Protein AF-A0A2A2D8A6-F1 (afdb_monomer)

Radius of gyration: 18.26 Å; Cα contacts (8 Å, |Δi|>4): 72; chains: 1; bounding box: 50×30×42 Å

Solvent-accessible surface area (backbone atoms only — not comparable to full-atom values): 4746 Å² total; per-residue (Å²): 133,83,79,76,57,75,51,82,46,82,47,85,56,90,45,66,32,58,73,46,49,49,54,45,48,39,68,73,69,43,40,68,80,73,40,59,68,75,53,38,52,52,51,46,60,52,45,45,51,52,36,49,71,77,46,80,62,70,68,58,90,51,82,42,83,43,80,50,82,64,82,84,84,86,125

Structure (mmCIF, N/CA/C/O backbone):
data_AF-A0A2A2D8A6-F1
#
_entry.id   AF-A0A2A2D8A6-F1
#
loop_
_atom_site.group_PDB
_atom_site.id
_atom_site.type_symbol
_atom_site.label_atom_id
_atom_site.label_alt_id
_atom_site.label_comp_id
_atom_site.label_asym_id
_atom_site.label_entity_id
_atom_site.label_seq_id
_atom_site.pdbx_PDB_ins_code
_atom_site.Cartn_x
_atom_site.Cartn_y
_atom_site.Cartn_z
_atom_site.occupancy
_atom_site.B_iso_or_equiv
_atom_site.auth_seq_id
_atom_site.auth_comp_id
_atom_site.auth_asym_id
_atom_site.auth_atom_id
_atom_site.pdbx_PDB_model_num
ATOM 1 N N . MET A 1 1 ? 26.598 15.593 -25.194 1.00 40.72 1 MET A N 1
ATOM 2 C CA . MET A 1 1 ? 25.510 15.407 -24.215 1.00 40.72 1 MET A CA 1
ATOM 3 C C . MET A 1 1 ? 24.607 14.332 -24.796 1.00 40.72 1 MET A C 1
ATOM 5 O O . MET A 1 1 ? 23.950 14.602 -25.793 1.00 40.72 1 MET A O 1
ATOM 9 N N . ALA A 1 2 ? 24.735 13.086 -24.333 1.00 47.94 2 ALA A N 1
ATOM 10 C CA . ALA A 1 2 ? 23.910 11.992 -24.839 1.00 47.94 2 ALA A CA 1
ATOM 11 C C . ALA A 1 2 ? 22.466 12.244 -24.394 1.00 47.94 2 ALA A C 1
ATOM 13 O O . ALA A 1 2 ? 22.244 12.596 -23.239 1.00 47.94 2 ALA A O 1
ATOM 14 N N . ALA A 1 3 ? 21.517 12.159 -25.322 1.00 47.31 3 ALA A N 1
ATOM 15 C CA . ALA A 1 3 ? 20.107 12.303 -25.002 1.00 47.31 3 ALA A CA 1
ATOM 16 C C . ALA A 1 3 ? 19.674 11.111 -24.138 1.00 47.31 3 ALA A C 1
ATOM 18 O O . ALA A 1 3 ? 19.797 9.970 -24.588 1.00 47.31 3 ALA A O 1
ATOM 19 N N . ASP A 1 4 ? 19.182 11.377 -22.927 1.00 55.22 4 ASP A N 1
ATOM 20 C CA . ASP A 1 4 ? 18.445 10.386 -22.146 1.00 55.22 4 ASP A CA 1
ATOM 21 C C . ASP A 1 4 ? 17.221 9.961 -22.967 1.00 55.22 4 ASP A C 1
ATOM 23 O O . ASP A 1 4 ? 16.382 10.784 -23.337 1.00 55.22 4 ASP A O 1
ATOM 27 N N . GLN A 1 5 ? 17.155 8.679 -23.317 1.00 55.50 5 GLN A N 1
ATOM 28 C CA . GLN A 1 5 ? 15.981 8.086 -23.950 1.00 55.50 5 GLN A CA 1
ATOM 29 C C . GLN A 1 5 ? 15.064 7.615 -22.818 1.00 55.50 5 GLN A C 1
ATOM 31 O O . GLN A 1 5 ? 15.475 6.798 -21.993 1.00 55.50 5 GLN A O 1
ATOM 36 N N . ALA A 1 6 ? 13.845 8.149 -22.757 1.00 52.88 6 ALA A N 1
ATOM 37 C CA . ALA A 1 6 ? 12.796 7.588 -21.918 1.00 52.88 6 ALA A CA 1
ATOM 38 C C . ALA A 1 6 ? 12.115 6.462 -22.705 1.00 52.88 6 ALA A C 1
ATOM 40 O O . ALA A 1 6 ? 11.553 6.711 -23.771 1.00 52.88 6 ALA A O 1
ATOM 41 N N . GLU A 1 7 ? 12.180 5.238 -22.189 1.00 61.28 7 GLU A N 1
ATOM 42 C CA . GLU A 1 7 ? 11.438 4.094 -22.724 1.00 61.28 7 GLU A CA 1
ATOM 43 C C . GLU A 1 7 ? 10.228 3.814 -21.816 1.00 61.28 7 GLU A C 1
ATOM 45 O O . GLU A 1 7 ? 10.341 3.818 -20.584 1.00 61.28 7 GLU A O 1
ATOM 50 N N . GLU A 1 8 ? 9.056 3.621 -22.426 1.00 59.78 8 GLU A N 1
ATOM 51 C CA . GLU A 1 8 ? 7.827 3.198 -21.748 1.00 59.78 8 GLU A CA 1
ATOM 52 C C . GLU A 1 8 ? 7.763 1.670 -21.744 1.00 59.78 8 GLU A C 1
ATOM 54 O O . GLU A 1 8 ? 7.918 1.027 -22.783 1.00 59.78 8 GLU A O 1
ATOM 59 N N . PHE A 1 9 ? 7.538 1.092 -20.566 1.00 59.44 9 PHE A N 1
ATOM 60 C CA . PHE A 1 9 ? 7.389 -0.346 -20.396 1.00 59.44 9 PHE A CA 1
ATOM 61 C C . PHE A 1 9 ? 6.029 -0.632 -19.767 1.00 59.44 9 PHE A C 1
ATOM 63 O O . PHE A 1 9 ? 5.839 -0.437 -18.564 1.00 59.44 9 PHE A O 1
ATOM 70 N N . ASP A 1 10 ? 5.105 -1.142 -20.576 1.00 58.88 10 ASP A N 1
ATOM 71 C CA . ASP A 1 10 ? 3.875 -1.743 -20.076 1.00 58.88 10 ASP A CA 1
ATOM 72 C C . ASP A 1 10 ? 4.154 -3.214 -19.756 1.00 58.88 10 ASP A C 1
ATOM 74 O O . ASP A 1 10 ? 4.509 -4.011 -20.631 1.00 58.88 10 ASP A O 1
ATOM 78 N N . ARG A 1 11 ? 4.038 -3.580 -18.476 1.00 59.03 11 ARG A N 1
ATOM 79 C CA . ARG A 1 11 ? 4.171 -4.969 -18.028 1.00 59.03 11 ARG A CA 1
ATOM 80 C C . ARG A 1 11 ? 2.964 -5.355 -17.191 1.00 59.03 11 ARG A C 1
ATOM 82 O O . ARG A 1 11 ? 2.687 -4.751 -16.157 1.00 59.03 11 ARG A O 1
ATOM 89 N N . GLU A 1 12 ? 2.301 -6.425 -17.607 1.00 57.25 12 GLU A N 1
ATOM 90 C CA . GLU A 1 12 ? 1.355 -7.132 -16.755 1.00 57.25 12 GLU A CA 1
ATOM 91 C C . GLU A 1 12 ? 2.143 -7.982 -15.754 1.00 57.25 12 GLU A C 1
ATOM 93 O O . GLU A 1 12 ? 3.009 -8.775 -16.130 1.00 57.25 12 GLU A O 1
ATOM 98 N N . VAL A 1 13 ? 1.892 -7.764 -14.464 1.00 63.66 13 VAL A N 1
ATOM 99 C CA . VAL A 1 13 ? 2.460 -8.572 -13.384 1.00 63.66 13 VAL A CA 1
ATOM 100 C C . VAL A 1 13 ? 1.301 -9.256 -12.682 1.00 63.66 13 VAL A C 1
ATOM 102 O O . VAL A 1 13 ? 0.471 -8.594 -12.061 1.00 63.66 13 VAL A O 1
ATOM 105 N N . GLU A 1 14 ? 1.253 -10.577 -12.792 1.00 61.72 14 GLU A N 1
ATOM 106 C CA . GLU A 1 14 ? 0.289 -11.410 -12.083 1.00 61.72 14 GLU A CA 1
ATOM 107 C C . GLU A 1 14 ? 0.673 -11.480 -10.602 1.00 61.72 14 GLU A C 1
ATOM 109 O O . GLU A 1 14 ? 1.807 -11.830 -10.263 1.00 61.72 14 GLU A O 1
ATOM 114 N N . GLN A 1 15 ? -0.245 -11.088 -9.718 1.00 61.56 15 GLN A N 1
ATOM 115 C CA . GLN A 1 15 ? -0.051 -11.161 -8.272 1.00 61.56 15 GLN A CA 1
ATOM 116 C C . GLN A 1 15 ? -1.306 -11.693 -7.586 1.00 61.56 15 GLN A C 1
ATOM 118 O O . GLN A 1 15 ? -2.423 -11.453 -8.043 1.00 61.56 15 GLN A O 1
ATOM 123 N N . ASP A 1 16 ? -1.094 -12.374 -6.461 1.00 65.62 16 ASP A N 1
ATOM 124 C CA . ASP A 1 16 ? -2.145 -12.805 -5.538 1.00 65.62 16 ASP A CA 1
ATOM 125 C C . ASP A 1 16 ? -2.725 -11.567 -4.831 1.00 65.62 16 ASP A C 1
ATOM 127 O O . ASP A 1 16 ? -2.171 -11.030 -3.860 1.00 65.62 16 ASP A O 1
ATOM 131 N N . LEU A 1 17 ? -3.765 -11.002 -5.447 1.00 67.44 17 LEU A N 1
ATOM 132 C CA . LEU A 1 17 ? -4.113 -9.599 -5.255 1.00 67.44 17 LEU A CA 1
ATOM 133 C C . LEU A 1 17 ? -4.834 -9.239 -3.962 1.00 67.44 17 LEU A C 1
ATOM 135 O O . LEU A 1 17 ? -4.582 -8.132 -3.476 1.00 67.44 17 LEU A O 1
ATOM 139 N N . PRO A 1 18 ? -5.704 -10.091 -3.387 1.00 68.62 18 PRO A N 1
ATOM 140 C CA . PRO A 1 18 ? -6.442 -9.710 -2.192 1.00 68.62 18 PRO A CA 1
ATOM 141 C C . PRO A 1 18 ? -5.510 -9.323 -1.035 1.00 68.62 18 PRO A C 1
ATOM 143 O O . PRO A 1 18 ? -5.626 -8.240 -0.462 1.00 68.62 18 PRO A O 1
ATOM 146 N N . ALA A 1 19 ? -4.499 -10.153 -0.768 1.00 68.50 19 ALA A N 1
ATOM 147 C CA . ALA A 1 19 ? -3.525 -9.903 0.291 1.00 68.50 19 ALA A CA 1
ATOM 148 C C . ALA A 1 19 ? -2.449 -8.867 -0.095 1.00 68.50 19 ALA A C 1
ATOM 150 O O . ALA A 1 19 ? -1.837 -8.247 0.782 1.00 68.50 19 ALA A O 1
ATOM 151 N N . ALA A 1 20 ? -2.165 -8.679 -1.388 1.00 72.88 20 ALA A N 1
ATOM 152 C CA . ALA A 1 20 ? -1.226 -7.657 -1.855 1.00 72.88 20 ALA A CA 1
ATOM 153 C C . ALA A 1 20 ? -1.822 -6.242 -1.751 1.00 72.88 20 ALA A C 1
ATOM 155 O O . ALA A 1 20 ? -1.138 -5.314 -1.309 1.00 72.88 20 ALA A O 1
ATOM 156 N N . LEU A 1 21 ? -3.112 -6.085 -2.061 1.00 76.56 21 LEU A N 1
ATOM 157 C CA . LEU A 1 21 ? -3.808 -4.800 -2.062 1.00 76.56 21 LEU A CA 1
ATOM 158 C C . LEU A 1 21 ? -3.826 -4.142 -0.677 1.00 76.56 21 LEU A C 1
ATOM 160 O O . LEU A 1 21 ? -3.543 -2.950 -0.556 1.00 76.56 21 LEU A O 1
ATOM 164 N N . VAL A 1 22 ? -4.083 -4.913 0.382 1.00 80.88 22 VAL A N 1
ATOM 165 C CA . VAL A 1 22 ? -4.105 -4.389 1.760 1.00 80.88 22 VAL A CA 1
ATOM 166 C C . VAL A 1 22 ? -2.733 -3.875 2.185 1.00 80.88 22 VAL A C 1
ATOM 168 O O . VAL A 1 22 ? -2.615 -2.793 2.769 1.00 80.88 22 VAL A O 1
ATOM 171 N N . ARG A 1 23 ? -1.666 -4.596 1.820 1.00 79.06 23 ARG A N 1
ATOM 172 C CA . ARG A 1 23 ? -0.287 -4.157 2.076 1.00 79.06 23 ARG A CA 1
ATOM 173 C C . ARG A 1 23 ? 0.050 -2.884 1.312 1.00 79.06 23 ARG A C 1
ATOM 175 O O . ARG A 1 23 ? 0.682 -1.996 1.883 1.00 79.06 23 ARG A O 1
ATOM 182 N N . TRP A 1 24 ? -0.373 -2.780 0.054 1.00 79.56 24 TRP A N 1
ATOM 183 C CA . TRP A 1 24 ? -0.141 -1.585 -0.749 1.00 79.56 24 TRP A CA 1
ATOM 184 C C . TRP A 1 24 ? -0.850 -0.382 -0.167 1.00 79.56 24 TRP A C 1
ATOM 186 O O . TRP A 1 24 ? -0.175 0.592 0.131 1.00 79.56 24 TRP A O 1
ATOM 196 N N . VAL A 1 25 ? -2.157 -0.459 0.086 1.00 82.88 25 VAL A N 1
ATOM 197 C CA . VAL A 1 25 ? -2.914 0.661 0.664 1.00 82.88 25 VAL A CA 1
ATOM 198 C C . VAL A 1 25 ? -2.300 1.102 1.994 1.00 82.88 25 VAL A C 1
ATOM 200 O O . VAL A 1 25 ? -2.113 2.298 2.216 1.00 82.88 25 VAL A O 1
ATOM 203 N N . ARG A 1 26 ? -1.888 0.159 2.851 1.00 83.62 26 ARG A N 1
ATOM 204 C CA . ARG A 1 26 ? -1.179 0.486 4.095 1.00 83.62 26 ARG A CA 1
ATOM 205 C C . ARG A 1 26 ? 0.104 1.294 3.850 1.00 83.62 26 ARG A C 1
ATOM 207 O O . ARG A 1 26 ? 0.368 2.239 4.596 1.00 83.62 26 ARG A O 1
ATOM 214 N N . ALA A 1 27 ? 0.901 0.907 2.854 1.00 80.19 27 ALA A N 1
ATOM 215 C CA . ALA A 1 27 ? 2.194 1.517 2.549 1.00 80.19 27 ALA A CA 1
ATOM 216 C C . ALA A 1 27 ? 2.082 2.835 1.762 1.00 80.19 27 ALA A C 1
ATOM 218 O O . ALA A 1 27 ? 2.848 3.760 2.017 1.00 80.19 27 ALA A O 1
ATOM 219 N N . SER A 1 28 ? 1.143 2.937 0.820 1.00 76.94 28 SER A N 1
ATOM 220 C CA . SER A 1 28 ? 1.063 4.037 -0.146 1.00 76.94 28 SER A CA 1
ATOM 221 C C . SER A 1 28 ? 0.042 5.114 0.220 1.00 76.94 28 SER A C 1
ATOM 223 O O . SER A 1 28 ? 0.243 6.269 -0.146 1.00 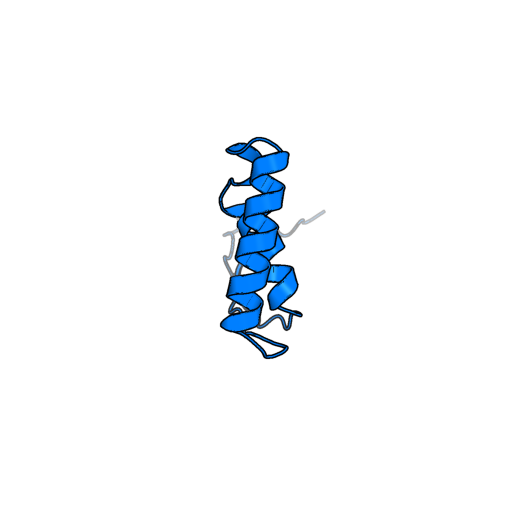76.94 28 SER A O 1
ATOM 225 N N . ALA A 1 29 ? -1.008 4.794 0.986 1.00 81.81 29 ALA A N 1
ATOM 226 C CA . ALA A 1 29 ? -2.016 5.773 1.410 1.00 81.81 29 ALA A CA 1
ATOM 227 C C . ALA A 1 29 ? -1.673 6.471 2.742 1.00 81.81 29 ALA A C 1
ATOM 229 O O . ALA A 1 29 ? -2.512 7.150 3.328 1.00 81.81 29 ALA A O 1
ATOM 230 N N . GLY A 1 30 ? -0.453 6.285 3.259 1.00 80.19 30 GLY A N 1
ATOM 231 C CA . GLY A 1 30 ? -0.001 6.930 4.494 1.00 80.19 30 GLY A CA 1
ATOM 232 C C . GLY A 1 30 ? -0.710 6.442 5.762 1.00 80.19 30 GLY A C 1
ATOM 233 O O . GLY A 1 30 ? -0.591 7.084 6.803 1.00 80.19 30 GLY A O 1
ATOM 234 N N . VAL A 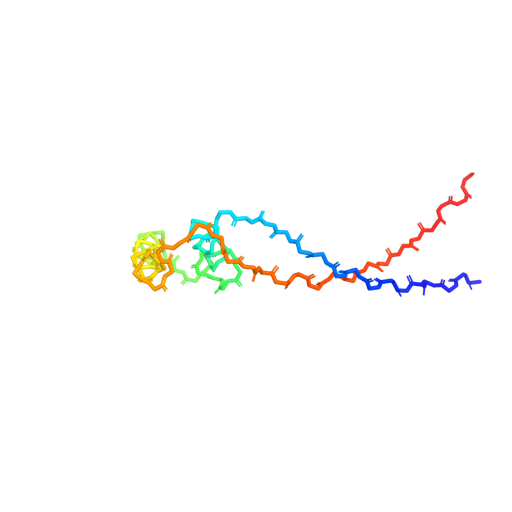1 31 ? -1.416 5.306 5.716 1.00 84.31 31 VAL A N 1
ATOM 235 C CA . VAL A 1 31 ? -2.158 4.736 6.859 1.00 84.31 31 VAL A CA 1
ATOM 236 C C . VAL A 1 31 ? -1.223 4.476 8.037 1.00 84.31 31 VAL A C 1
ATOM 238 O O . VAL A 1 31 ? -1.491 4.925 9.148 1.00 84.31 31 VAL A O 1
ATOM 241 N N . GLY A 1 32 ? -0.090 3.812 7.782 1.00 82.25 32 GLY A N 1
ATOM 242 C CA . GLY A 1 32 ? 0.916 3.534 8.813 1.00 82.25 32 GLY A CA 1
ATOM 243 C C . GLY A 1 32 ? 1.617 4.783 9.359 1.00 82.25 32 GLY A C 1
ATOM 244 O O . GLY A 1 32 ? 2.166 4.735 10.450 1.00 82.25 32 GLY A O 1
ATOM 245 N N . ALA A 1 33 ? 1.591 5.894 8.619 1.00 85.81 33 ALA A N 1
ATOM 246 C CA . ALA A 1 33 ? 2.168 7.166 9.047 1.00 85.81 33 ALA A CA 1
ATOM 247 C C . ALA A 1 33 ? 1.155 8.072 9.775 1.00 85.81 33 ALA A C 1
ATOM 249 O O . ALA A 1 33 ? 1.562 9.000 10.468 1.00 85.81 33 ALA A O 1
ATOM 250 N N . SER A 1 34 ? -0.149 7.821 9.610 1.00 89.94 34 SER A N 1
ATOM 251 C CA . SER A 1 34 ? -1.226 8.720 10.060 1.00 89.94 34 SER A CA 1
ATOM 252 C C . SER A 1 34 ? -2.027 8.178 11.242 1.00 89.94 34 SER A C 1
ATOM 254 O O . SER A 1 34 ? -2.722 8.941 11.912 1.00 89.94 34 SER A O 1
ATOM 256 N N . LEU A 1 35 ? -1.968 6.868 11.494 1.00 89.50 35 LEU A N 1
ATOM 257 C CA . LEU A 1 35 ? -2.741 6.204 12.538 1.00 89.50 35 LEU A CA 1
ATOM 258 C C . LEU A 1 35 ? -1.823 5.553 13.585 1.00 89.50 35 LEU A C 1
ATOM 260 O O . LEU A 1 35 ? -0.773 5.025 13.230 1.00 89.50 35 LEU A O 1
ATOM 264 N N . PRO A 1 36 ? -2.236 5.511 14.866 1.00 92.56 36 PRO A N 1
ATOM 265 C CA . PRO A 1 36 ? -1.591 4.665 15.868 1.00 92.56 36 PRO A CA 1
ATOM 266 C C . PRO A 1 36 ? -1.674 3.180 15.490 1.00 92.56 36 PRO A C 1
ATOM 268 O O . PRO A 1 36 ? -2.658 2.759 14.881 1.00 92.56 36 PRO A O 1
ATOM 271 N N . ASP A 1 37 ? -0.724 2.360 15.944 1.00 89.69 37 ASP A N 1
ATOM 272 C CA . ASP A 1 37 ? -0.608 0.937 15.568 1.00 89.69 37 ASP A CA 1
ATOM 273 C C . ASP A 1 37 ? -1.915 0.139 15.707 1.00 89.69 37 ASP A C 1
ATOM 275 O O . ASP A 1 37 ? -2.306 -0.602 14.805 1.00 89.69 37 ASP A O 1
ATOM 279 N N . GLY A 1 38 ? -2.654 0.332 16.804 1.00 92.50 38 GLY A N 1
ATOM 280 C CA . GLY A 1 38 ? -3.935 -0.353 17.013 1.00 92.50 38 GLY A CA 1
ATOM 281 C C . GLY A 1 38 ? -5.032 0.062 16.022 1.00 92.50 38 GLY A C 1
ATOM 282 O O . GLY A 1 38 ? -5.924 -0.725 15.716 1.00 92.50 38 GLY A O 1
ATOM 283 N N . ALA A 1 39 ? -4.980 1.291 15.507 1.00 92.62 39 ALA A N 1
ATOM 284 C CA . ALA A 1 39 ? -5.880 1.762 14.458 1.00 92.62 39 ALA A CA 1
ATOM 285 C C . ALA A 1 39 ? -5.417 1.310 13.063 1.00 92.62 39 ALA A C 1
ATOM 287 O O . ALA A 1 39 ? -6.265 0.991 12.235 1.00 92.62 39 ALA A O 1
ATOM 288 N N . VAL A 1 40 ? -4.103 1.191 12.830 1.00 91.00 40 VAL A N 1
ATOM 289 C CA . VAL A 1 40 ? -3.551 0.569 11.613 1.00 91.00 40 VAL A CA 1
ATOM 290 C C . VAL A 1 40 ? -4.014 -0.882 11.496 1.00 91.00 40 VAL A C 1
ATOM 292 O O . VAL A 1 40 ? -4.468 -1.283 10.427 1.00 91.00 40 VAL A O 1
ATOM 295 N N . GLN A 1 41 ? -3.951 -1.656 12.585 1.00 90.94 41 GLN A N 1
ATOM 296 C CA . GLN A 1 41 ? -4.397 -3.051 12.575 1.00 90.94 41 GLN A CA 1
ATOM 297 C C . GLN A 1 41 ? -5.890 -3.161 12.249 1.00 90.94 41 GLN A C 1
ATOM 299 O O . GLN A 1 41 ? -6.258 -3.890 11.334 1.00 90.94 41 GLN A O 1
ATOM 304 N N . ARG A 1 42 ? -6.742 -2.378 12.930 1.00 92.81 42 ARG A N 1
ATOM 305 C CA . ARG A 1 42 ? -8.189 -2.359 12.655 1.00 92.81 42 ARG A CA 1
ATOM 306 C C . ARG A 1 42 ? -8.504 -2.003 11.204 1.00 92.81 42 ARG A C 1
ATOM 308 O O . ARG A 1 42 ? -9.324 -2.670 10.587 1.00 92.81 42 ARG A O 1
ATOM 315 N N . PHE A 1 43 ? -7.824 -0.994 10.661 1.00 92.25 43 PHE A N 1
ATOM 316 C CA . PHE A 1 43 ? -7.973 -0.614 9.260 1.00 92.25 43 PHE A CA 1
ATOM 317 C C . PHE A 1 43 ? -7.622 -1.771 8.316 1.00 92.25 43 PHE A C 1
ATOM 319 O O . PHE A 1 43 ? -8.367 -2.036 7.376 1.00 92.25 43 PHE A O 1
ATOM 326 N N . CYS A 1 44 ? -6.508 -2.470 8.562 1.00 90.12 44 CYS A N 1
ATOM 327 C CA . CYS A 1 44 ? -6.097 -3.601 7.727 1.00 90.12 44 CYS A CA 1
ATOM 328 C C . CYS A 1 44 ? -7.129 -4.735 7.781 1.00 90.12 44 CYS A C 1
ATOM 330 O O . CYS A 1 44 ? -7.535 -5.221 6.732 1.00 90.12 44 CYS A O 1
ATOM 332 N N . ASP A 1 45 ? -7.620 -5.083 8.975 1.00 91.50 45 ASP A N 1
ATOM 333 C CA . ASP A 1 45 ? -8.623 -6.139 9.150 1.00 91.50 45 ASP A CA 1
ATOM 334 C C . ASP A 1 45 ? -9.962 -5.794 8.464 1.00 91.50 45 ASP A C 1
ATOM 336 O O . ASP A 1 45 ? -10.679 -6.673 7.979 1.00 91.50 45 ASP A O 1
ATOM 340 N N . GLU A 1 46 ? -10.370 -4.522 8.473 1.00 93.06 46 GLU A N 1
ATOM 341 C CA . GLU A 1 46 ? -11.571 -4.059 7.766 1.00 93.06 46 GLU A CA 1
ATOM 342 C C . GLU A 1 46 ? -11.374 -4.091 6.250 1.00 93.06 46 GLU A C 1
ATOM 344 O O . GLU A 1 46 ? -12.245 -4.578 5.526 1.00 93.06 46 GLU A O 1
ATOM 349 N N . LEU A 1 47 ? -10.216 -3.629 5.772 1.00 89.69 47 LEU A N 1
ATOM 350 C CA . LEU A 1 47 ? -9.882 -3.635 4.355 1.00 89.69 47 LEU A CA 1
ATOM 351 C C . LEU A 1 47 ? -9.803 -5.064 3.802 1.00 89.69 47 LEU A C 1
ATOM 353 O O . LEU A 1 47 ? -10.368 -5.316 2.742 1.00 89.69 47 LEU A O 1
ATOM 357 N N . ASP A 1 48 ? -9.199 -6.003 4.534 1.00 87.50 48 ASP A N 1
ATOM 358 C CA . ASP A 1 48 ? -9.146 -7.423 4.158 1.00 87.50 48 ASP A CA 1
ATOM 359 C C . ASP A 1 48 ? -10.555 -7.990 3.927 1.00 87.50 48 ASP A C 1
ATOM 361 O O . ASP A 1 48 ? -10.804 -8.658 2.924 1.00 87.50 48 ASP A O 1
ATOM 365 N N . ARG A 1 49 ? -11.515 -7.679 4.812 1.00 88.56 49 ARG A N 1
ATOM 366 C CA . ARG A 1 49 ? -12.911 -8.130 4.662 1.00 88.56 49 ARG A CA 1
ATOM 367 C C . ARG A 1 49 ? -13.579 -7.540 3.426 1.00 88.56 49 ARG A C 1
ATOM 369 O O . ARG A 1 49 ? -14.266 -8.262 2.710 1.00 88.56 49 ARG A O 1
ATOM 376 N N . VAL A 1 50 ? -13.388 -6.245 3.176 1.00 88.94 50 VAL A N 1
ATOM 377 C CA . VAL A 1 50 ? -13.953 -5.573 1.995 1.00 88.94 50 VAL A CA 1
ATOM 378 C C . VAL A 1 50 ? -13.377 -6.165 0.715 1.00 88.94 50 VAL A C 1
ATOM 380 O O . VAL A 1 50 ? -14.116 -6.417 -0.233 1.00 88.94 50 VAL A O 1
ATOM 383 N N . VAL A 1 51 ? -12.067 -6.400 0.682 1.00 84.75 51 VAL A N 1
ATOM 384 C CA . VAL A 1 51 ? -11.395 -6.956 -0.490 1.00 84.75 51 VAL A CA 1
ATOM 385 C C . VAL A 1 51 ? -11.841 -8.397 -0.737 1.00 84.75 51 VAL A C 1
ATOM 387 O O . VAL A 1 51 ? -12.186 -8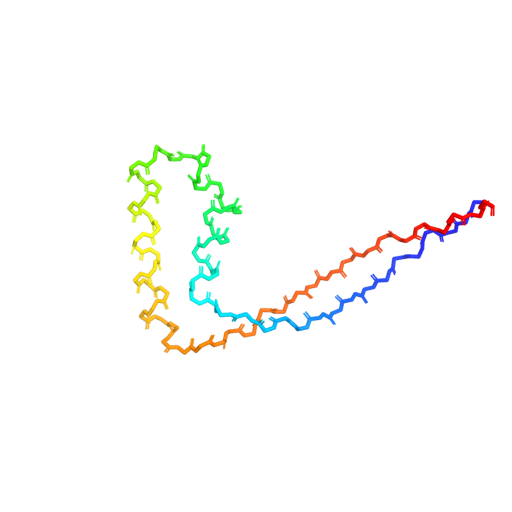.717 -1.869 1.00 84.75 51 VAL A O 1
ATOM 390 N N . ALA A 1 52 ? -11.932 -9.232 0.302 1.00 81.88 52 ALA A N 1
ATOM 391 C CA . ALA A 1 52 ? -12.418 -10.608 0.182 1.00 81.88 52 ALA A CA 1
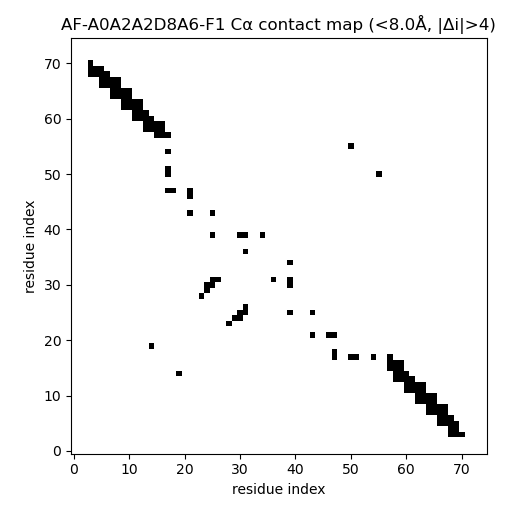ATOM 392 C C . ALA A 1 52 ? -13.884 -10.694 -0.291 1.00 81.88 52 ALA A C 1
ATOM 394 O O . ALA A 1 52 ? -14.217 -11.561 -1.094 1.00 81.88 52 ALA A O 1
ATOM 395 N N . ASP A 1 53 ? -14.755 -9.791 0.174 1.00 86.25 53 ASP A N 1
ATOM 396 C CA . ASP A 1 53 ? -16.163 -9.718 -0.252 1.00 86.25 53 ASP A CA 1
ATOM 397 C C . ASP A 1 53 ? -16.304 -9.265 -1.713 1.00 86.25 53 ASP A C 1
ATOM 399 O O . ASP A 1 53 ? -17.073 -9.830 -2.491 1.00 86.25 53 ASP A O 1
ATOM 403 N N . ARG A 1 54 ? -15.547 -8.236 -2.108 1.00 84.69 54 ARG A N 1
ATOM 404 C CA . ARG A 1 54 ? -15.686 -7.592 -3.423 1.00 84.69 54 ARG A CA 1
ATOM 405 C C . ARG A 1 54 ? -14.889 -8.265 -4.529 1.00 84.69 54 ARG A C 1
ATOM 407 O O . ARG A 1 54 ? -15.269 -8.153 -5.694 1.00 84.69 54 ARG A O 1
ATOM 414 N N . PHE A 1 55 ? -13.809 -8.949 -4.175 1.00 79.38 55 PHE A N 1
ATOM 415 C CA . PHE A 1 55 ? -12.888 -9.597 -5.100 1.00 79.38 55 PHE A CA 1
ATOM 416 C C . PHE A 1 55 ? -12.613 -11.039 -4.643 1.00 79.38 55 PHE A C 1
ATOM 418 O O . PHE A 1 55 ? -11.499 -11.353 -4.234 1.00 79.38 55 PHE A O 1
ATOM 425 N N . PRO A 1 56 ? -13.609 -11.940 -4.716 1.00 74.44 56 PRO A N 1
ATOM 426 C CA . PRO A 1 56 ? -13.495 -13.312 -4.211 1.00 74.44 56 PRO A CA 1
ATOM 427 C C . PRO A 1 56 ? -12.617 -14.242 -5.077 1.00 74.44 56 PRO A C 1
ATOM 429 O O . PRO A 1 56 ? -12.637 -15.451 -4.865 1.00 74.44 56 PRO A O 1
ATOM 432 N N . GLY A 1 57 ? -11.911 -13.714 -6.084 1.00 68.88 57 GLY A N 1
ATOM 433 C CA . GLY A 1 57 ? -11.083 -14.474 -7.026 1.00 68.88 57 GLY A CA 1
ATOM 434 C C . GLY A 1 57 ? -9.596 -14.122 -6.932 1.00 68.88 57 GLY A C 1
ATOM 435 O O . GLY A 1 57 ? -9.228 -13.076 -6.402 1.00 68.88 57 GLY A O 1
ATOM 436 N N . ASP A 1 58 ? -8.756 -14.996 -7.487 1.00 62.53 58 ASP A N 1
ATOM 437 C CA . ASP A 1 58 ? -7.334 -15.084 -7.122 1.00 62.53 58 ASP A CA 1
ATOM 438 C C . ASP A 1 58 ? -6.422 -14.038 -7.790 1.00 62.53 58 ASP A C 1
ATOM 440 O O . ASP A 1 58 ? -5.334 -13.751 -7.291 1.00 62.53 58 ASP A O 1
ATOM 444 N N . VAL A 1 59 ? -6.840 -13.437 -8.912 1.00 63.41 59 VAL A N 1
ATOM 445 C CA . VAL A 1 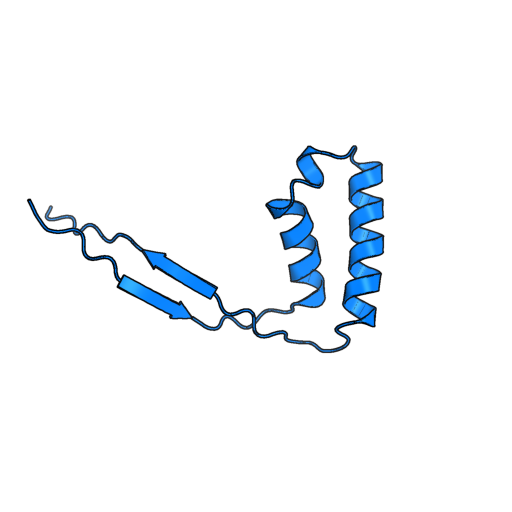59 ? -5.965 -12.562 -9.707 1.00 63.41 59 VAL A CA 1
ATOM 446 C C . VAL A 1 59 ? -6.735 -11.376 -10.271 1.00 63.41 59 VAL A C 1
ATOM 448 O O . VAL A 1 59 ? -7.613 -11.509 -11.122 1.00 63.41 59 VAL A O 1
ATOM 451 N N . LEU A 1 60 ? -6.366 -10.182 -9.825 1.00 64.00 60 LEU A N 1
ATOM 452 C CA . LEU A 1 60 ? -6.773 -8.923 -10.439 1.00 64.00 60 LEU A CA 1
ATOM 453 C C . LEU A 1 60 ? -5.635 -8.444 -11.352 1.00 64.00 60 LEU A C 1
ATOM 455 O O . LEU A 1 60 ? -4.511 -8.233 -10.915 1.00 64.00 60 LEU A O 1
ATOM 459 N N . GLY A 1 61 ? -5.892 -8.232 -12.638 1.00 63.94 61 GLY A N 1
ATOM 460 C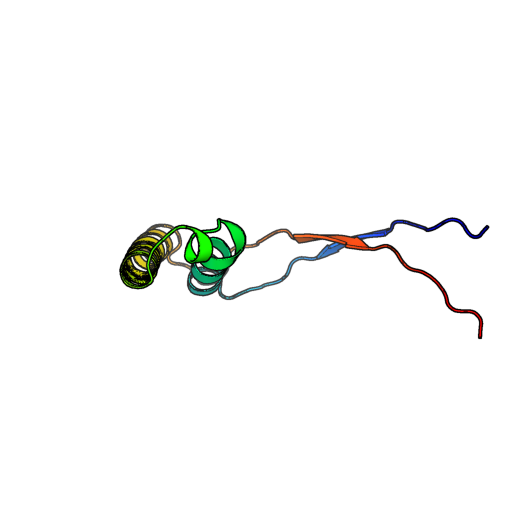 CA . GLY A 1 61 ? -4.892 -7.602 -13.501 1.00 63.94 61 GLY A CA 1
ATOM 461 C C . GLY A 1 61 ? -4.621 -6.174 -13.025 1.00 63.94 61 GLY A C 1
ATOM 462 O O . GLY A 1 61 ? -5.502 -5.322 -13.130 1.00 63.94 61 GLY A O 1
ATOM 463 N N . VAL A 1 62 ? -3.427 -5.898 -12.493 1.00 68.94 62 VAL A N 1
ATOM 464 C CA . VAL A 1 62 ? -2.999 -4.529 -12.169 1.00 68.94 62 VAL A CA 1
ATOM 465 C C . VAL A 1 62 ? -2.077 -4.062 -13.290 1.00 68.94 62 VAL A C 1
ATOM 467 O O . VAL A 1 62 ? -0.917 -4.486 -13.335 1.00 68.94 62 VAL A O 1
ATOM 470 N N . PRO A 1 63 ? -2.561 -3.219 -14.219 1.00 67.75 63 PRO A N 1
ATOM 471 C CA . PRO A 1 63 ? -1.706 -2.668 -15.256 1.00 67.75 63 PRO A CA 1
ATOM 472 C C . PRO A 1 63 ? -0.681 -1.740 -14.602 1.00 67.75 63 PRO A C 1
ATOM 474 O O . PRO A 1 63 ? -1.030 -0.708 -14.026 1.00 67.75 63 PRO A O 1
ATOM 477 N N . HIS A 1 64 ? 0.593 -2.123 -14.666 1.00 69.31 64 HIS A N 1
ATOM 478 C CA . HIS A 1 64 ? 1.692 -1.287 -14.205 1.00 69.31 64 HIS A CA 1
ATOM 479 C C . HIS A 1 64 ? 2.248 -0.524 -15.398 1.00 69.31 64 HIS A C 1
ATOM 481 O O . HIS A 1 64 ? 2.792 -1.127 -16.324 1.00 69.31 64 HIS A O 1
ATOM 487 N N . ARG A 1 65 ? 2.152 0.805 -15.343 1.00 73.69 65 ARG A N 1
ATOM 488 C CA . ARG A 1 65 ? 2.901 1.675 -16.245 1.00 73.69 65 ARG A CA 1
ATOM 489 C C . ARG A 1 65 ? 4.223 2.041 -15.591 1.00 73.69 65 ARG A C 1
ATOM 491 O O . ARG A 1 65 ? 4.235 2.611 -14.498 1.00 73.69 65 ARG A O 1
ATOM 498 N N . VAL A 1 66 ? 5.325 1.704 -16.249 1.00 77.19 66 VAL A N 1
ATOM 499 C CA . VAL A 1 66 ? 6.677 1.976 -15.757 1.00 77.19 66 VAL A CA 1
ATOM 500 C C . VAL A 1 66 ? 7.400 2.879 -16.749 1.00 77.19 66 VAL A C 1
ATOM 502 O O . VAL A 1 66 ? 7.422 2.615 -17.949 1.00 77.19 66 VAL A O 1
ATOM 505 N N . TRP A 1 67 ? 8.034 3.928 -16.227 1.00 77.56 67 TRP A N 1
ATOM 506 C CA . TRP A 1 67 ? 8.975 4.763 -16.970 1.00 77.56 67 TRP A CA 1
ATOM 507 C C . TRP A 1 67 ? 10.369 4.567 -16.389 1.00 77.56 67 TRP A C 1
AT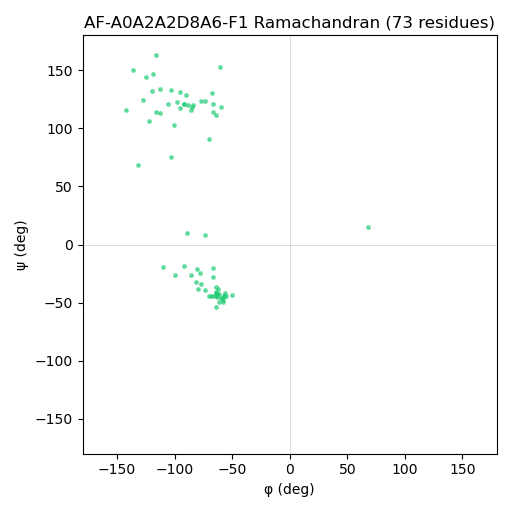OM 509 O O . TRP A 1 67 ? 10.541 4.601 -15.169 1.00 77.56 67 TRP A O 1
ATOM 519 N N . ALA A 1 68 ? 11.363 4.382 -17.253 1.00 79.38 68 ALA A N 1
ATOM 520 C CA . ALA A 1 68 ? 12.755 4.249 -16.847 1.00 79.38 68 ALA A CA 1
ATOM 521 C C . ALA A 1 68 ? 13.633 5.281 -17.563 1.00 79.38 68 ALA A C 1
ATOM 523 O O . ALA A 1 68 ? 13.429 5.583 -18.738 1.00 79.38 68 ALA A O 1
ATOM 524 N N . VAL A 1 69 ? 14.636 5.792 -16.847 1.00 83.00 69 VAL A N 1
ATOM 525 C CA . VAL A 1 69 ? 15.736 6.580 -17.417 1.00 83.00 69 VAL A CA 1
ATOM 526 C C . VAL A 1 69 ? 16.969 5.687 -17.421 1.00 83.00 69 VAL A C 1
ATOM 528 O O . VAL A 1 69 ? 17.382 5.200 -16.367 1.00 83.00 69 VAL A O 1
ATOM 531 N N . VAL A 1 70 ? 17.542 5.443 -18.599 1.00 82.12 70 VAL A N 1
ATOM 532 C CA . VAL A 1 70 ? 18.687 4.538 -18.759 1.00 82.12 70 VAL A CA 1
ATOM 533 C C . VAL A 1 70 ? 19.925 5.332 -19.157 1.00 82.12 70 VAL A C 1
ATOM 535 O O . VAL A 1 70 ? 20.023 5.828 -20.276 1.00 82.12 70 VAL A O 1
ATOM 538 N N . ALA A 1 71 ? 20.913 5.383 -18.262 1.00 83.56 71 ALA A N 1
ATOM 539 C CA . ALA A 1 71 ? 22.237 5.912 -18.568 1.00 83.56 71 ALA A CA 1
ATOM 540 C C . ALA A 1 71 ? 23.188 4.769 -18.952 1.00 83.56 71 ALA A C 1
ATOM 542 O O . ALA A 1 71 ? 23.300 3.769 -18.241 1.00 83.56 71 ALA A O 1
ATOM 543 N N . ARG A 1 72 ? 23.910 4.916 -20.068 1.00 84.50 72 ARG A N 1
ATOM 544 C CA . ARG A 1 72 ? 24.979 3.981 -20.450 1.00 84.50 72 ARG A CA 1
ATOM 545 C C . ARG A 1 72 ? 26.313 4.468 -19.893 1.00 84.50 72 ARG A C 1
ATOM 547 O O . ARG A 1 72 ? 26.757 5.562 -20.230 1.00 84.50 72 ARG A O 1
ATOM 554 N N . TYR A 1 73 ? 26.955 3.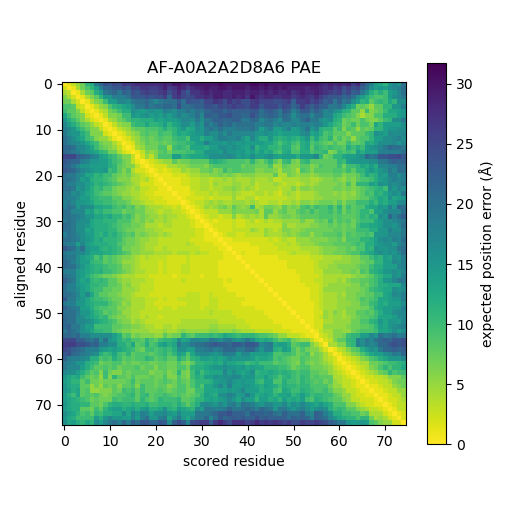644 -19.067 1.00 85.12 73 TYR A N 1
ATOM 555 C CA . TYR A 1 73 ? 28.314 3.895 -18.594 1.00 85.12 73 TYR A CA 1
ATOM 556 C C . TYR A 1 73 ? 29.327 3.394 -19.629 1.00 85.12 73 TYR A C 1
ATOM 558 O O . TYR A 1 73 ? 29.342 2.210 -19.959 1.00 85.12 73 TYR A O 1
ATOM 566 N N . SER A 1 74 ? 30.156 4.297 -20.148 1.00 78.69 74 SER A N 1
AT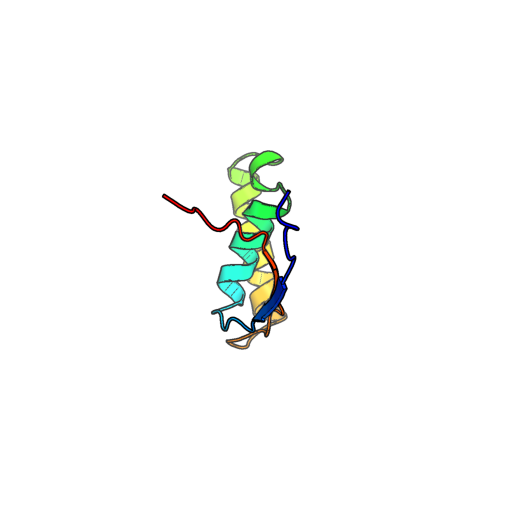OM 567 C CA . SER A 1 74 ? 31.302 3.985 -21.006 1.00 78.69 74 SER A CA 1
ATOM 568 C C . SER A 1 74 ? 32.585 4.103 -20.181 1.00 78.69 74 SER A C 1
ATOM 570 O O . SER A 1 74 ? 33.271 5.127 -20.242 1.00 78.69 74 SER A O 1
ATOM 572 N N . GLY A 1 75 ? 32.824 3.105 -19.334 1.00 68.44 75 GLY A N 1
ATOM 573 C CA . GLY A 1 75 ? 34.133 2.863 -18.723 1.00 68.44 75 GLY A CA 1
ATOM 574 C C . GLY A 1 75 ? 35.028 2.052 -19.643 1.00 68.44 75 GLY A C 1
ATOM 575 O O . GLY A 1 75 ? 34.471 1.296 -20.473 1.00 68.44 75 GLY A O 1
#

Sequence (75 aa):
MAADQAEEFDREVEQDLPAALVRWVRASAGVGASLPDGAVQRFCDELDRVVADRFPGDVLGVPHRVWAVVARYSG

Foldseek 3Di:
DDDFDKDKDWDWDWDQPLVVVLVCCLVPVCLVVPDDPVVNVVSSVVSSVVSCVVPVDGTDTDTDIDIDTDDDDDD

pLDDT: mean 75.68, std 12.91, range [40.72, 93.06]

Secondary structure (DSSP, 8-state):
-PPPPEEEEEEEE--BHHHHHHHHHHHHSSHHHHS-HHHHHHHHHHHHHHHHHH--SSB--EEEEEEEE-PPP--

Nearest PDB structures (foldseek):
  3ccf-assembly1_A  TM=5.188E-01  e=1.072E+00  Trichormus variabilis ATCC 29413
  7r32-assembly1_B  TM=4.688E-01  e=2.660E+00  Synechocystis sp. PCC 6803
  9bgm-assembly1_c  TM=2.155E-01  e=5.092E+00  Pseudomonas phage vB_PaeP_DEV

Organism: NCBI:txid1940

Mean predicted aligned error: 10.15 Å